Protein AF-A0A1I9HZS1-F1 (afdb_monomer_lite)

Sequence (98 aa):
VREYSATLGDMSKNADEKCYCLTPETCLKKGLMDLYKCVGLPLYISLPHFYESDVSYLNAVEGLSPQKDKHGIKILFEPTTGSPVYAKKRLQFSMPLE

InterPro domains:
  IPR002159 CD36 family [PF01130] (7-97)
  IPR002159 CD36 family [PR01609] (26-50)
  IPR002159 CD36 family [PR01609] (73-94)
  IPR002159 CD36 family [PTHR11923] (7-97)

Secondary structure (DSSP, 8-state):
-EEE------TTT-GGGGGGSSSTTSPPPTTEEE-HHHHSS--EEESGGGTTS-HHHHHSSTT----HHHHS-EEEE-TTT--EEEEE---EEE----

Organism: NCBI:txid1169899

Structure (mmCIF, N/CA/C/O backbone):
data_AF-A0A1I9HZS1-F1
#
_entry.id   AF-A0A1I9HZS1-F1
#
loop_
_atom_site.group_PDB
_atom_site.id
_atom_site.type_symbol
_atom_site.label_atom_id
_atom_site.label_alt_id
_atom_site.label_comp_id
_atom_site.label_asym_id
_atom_site.label_entity_id
_atom_site.label_seq_id
_atom_site.pdbx_PDB_ins_code
_atom_site.Cartn_x
_atom_site.Cartn_y
_atom_site.Cartn_z
_atom_site.occupancy
_atom_site.B_iso_or_equiv
_atom_site.auth_seq_id
_atom_site.auth_comp_id
_atom_site.a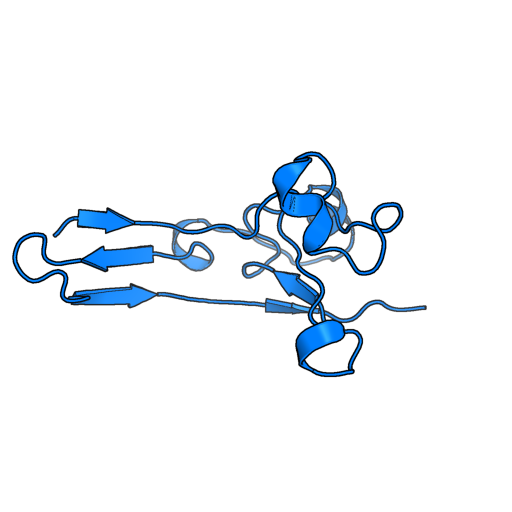uth_asym_id
_atom_site.auth_atom_id
_atom_site.pdbx_PDB_model_num
ATOM 1 N N . VAL A 1 1 ? -19.894 -12.956 13.373 1.00 90.31 1 VAL A N 1
ATOM 2 C CA . VAL A 1 1 ? -19.239 -12.298 12.214 1.00 90.31 1 VAL A CA 1
ATOM 3 C C . VAL A 1 1 ? -17.754 -12.621 12.250 1.00 90.31 1 VAL A C 1
ATOM 5 O O . VAL A 1 1 ? -17.204 -12.674 13.344 1.00 90.31 1 VAL A O 1
ATOM 8 N N . ARG A 1 2 ? -17.123 -12.909 11.108 1.00 97.12 2 ARG A N 1
ATOM 9 C CA . ARG A 1 2 ? -15.668 -13.120 11.003 1.00 97.12 2 ARG A CA 1
ATOM 10 C C . ARG A 1 2 ? -15.013 -11.866 10.443 1.00 97.12 2 ARG A C 1
ATOM 12 O O . ARG A 1 2 ? -15.523 -11.294 9.483 1.00 97.12 2 ARG A O 1
ATOM 19 N N . GLU A 1 3 ? -13.918 -11.445 11.064 1.00 96.56 3 GLU A N 1
ATOM 20 C CA . GLU A 1 3 ? -13.162 -10.262 10.662 1.00 96.56 3 GLU A CA 1
ATOM 21 C C . GLU A 1 3 ? -12.010 -10.636 9.734 1.00 96.56 3 GLU A C 1
ATOM 23 O O . GLU A 1 3 ? -11.256 -11.565 10.008 1.00 96.56 3 GLU A O 1
ATOM 28 N N . TYR A 1 4 ? -11.880 -9.874 8.654 1.00 96.75 4 TYR A N 1
ATOM 29 C CA . TYR A 1 4 ? -10.824 -9.979 7.664 1.00 96.75 4 TYR A CA 1
ATOM 30 C C . TYR A 1 4 ? -10.184 -8.607 7.462 1.00 96.75 4 TYR A C 1
ATOM 32 O O . TYR A 1 4 ? -10.851 -7.568 7.531 1.00 96.75 4 TYR A O 1
ATOM 40 N N . SER A 1 5 ? -8.887 -8.614 7.179 1.00 96.25 5 SER A N 1
ATOM 41 C CA . SER A 1 5 ? -8.114 -7.439 6.790 1.00 96.25 5 SER A CA 1
ATOM 42 C C . SER A 1 5 ? -7.405 -7.694 5.464 1.00 96.25 5 SER A C 1
ATOM 44 O O . SER A 1 5 ? -7.299 -8.830 5.005 1.00 96.25 5 SER A O 1
ATOM 46 N N . ALA A 1 6 ? -6.939 -6.618 4.836 1.00 94.75 6 ALA A N 1
ATOM 47 C CA . ALA A 1 6 ? -6.144 -6.676 3.618 1.00 94.75 6 ALA A CA 1
ATOM 48 C C . ALA A 1 6 ? -5.027 -5.628 3.673 1.00 94.75 6 ALA A C 1
ATOM 50 O O . ALA A 1 6 ? -5.196 -4.563 4.275 1.00 94.75 6 ALA A O 1
ATOM 51 N N . THR A 1 7 ? -3.905 -5.938 3.028 1.00 94.94 7 THR A N 1
ATOM 52 C CA . THR A 1 7 ? -2.764 -5.039 2.806 1.00 94.94 7 THR A CA 1
ATOM 53 C C . THR A 1 7 ? -2.419 -5.029 1.312 1.00 94.94 7 THR A C 1
ATOM 55 O O . THR A 1 7 ? -3.061 -5.729 0.529 1.00 94.94 7 THR A O 1
ATOM 58 N N . LEU A 1 8 ? -1.445 -4.212 0.901 1.00 94.81 8 LEU A N 1
ATOM 59 C CA . LEU A 1 8 ? -1.036 -4.078 -0.505 1.00 94.81 8 LEU A CA 1
ATOM 60 C C . LEU A 1 8 ? 0.217 -4.896 -0.877 1.00 94.81 8 LEU A C 1
ATOM 62 O O . LEU A 1 8 ? 0.710 -4.752 -1.988 1.00 94.81 8 LEU A O 1
ATOM 66 N N . GLY A 1 9 ? 0.702 -5.763 0.018 1.00 94.25 9 GLY A N 1
ATOM 67 C CA . GLY A 1 9 ? 1.850 -6.639 -0.251 1.00 94.25 9 GLY A CA 1
ATOM 68 C C . GLY A 1 9 ? 3.220 -5.950 -0.192 1.00 94.25 9 GLY A C 1
ATOM 69 O O . GLY A 1 9 ? 3.354 -4.814 0.274 1.00 94.25 9 GLY A O 1
ATOM 70 N N . ASP A 1 10 ? 4.244 -6.685 -0.624 1.00 95.94 10 ASP A N 1
ATOM 71 C CA . ASP A 1 10 ? 5.636 -6.260 -0.777 1.00 95.94 10 ASP A CA 1
ATOM 72 C C . ASP A 1 10 ? 6.232 -6.816 -2.081 1.00 95.94 10 ASP A C 1
ATOM 74 O O . ASP A 1 10 ? 7.019 -7.770 -2.077 1.00 95.94 10 ASP A O 1
ATOM 78 N N . MET A 1 11 ? 5.905 -6.169 -3.205 1.00 94.06 11 MET A N 1
ATOM 79 C CA . MET A 1 11 ? 6.405 -6.551 -4.531 1.00 94.06 11 MET A CA 1
ATOM 80 C C . MET A 1 11 ? 7.933 -6.474 -4.649 1.00 94.06 11 MET A C 1
ATOM 82 O O . MET A 1 11 ? 8.522 -7.101 -5.529 1.00 94.06 11 MET A O 1
ATOM 86 N N . SER A 1 12 ? 8.593 -5.707 -3.772 1.00 93.62 12 SER A N 1
ATOM 87 C CA . SER A 1 12 ? 10.053 -5.587 -3.769 1.00 93.62 12 SER A CA 1
ATOM 88 C C . SER A 1 12 ? 10.755 -6.848 -3.258 1.00 93.62 12 SER A C 1
ATOM 90 O O . SER A 1 12 ? 11.900 -7.103 -3.633 1.00 93.62 12 SER A O 1
ATOM 92 N N . LYS A 1 13 ? 10.075 -7.657 -2.431 1.00 94.12 13 LYS A N 1
ATOM 93 C CA . LYS A 1 13 ? 10.643 -8.868 -1.813 1.00 94.12 13 LYS A CA 1
ATOM 94 C C . LYS A 1 13 ? 9.934 -10.154 -2.214 1.00 94.12 13 LYS A C 1
ATOM 96 O O . LYS A 1 13 ? 10.590 -11.191 -2.291 1.00 94.12 13 LYS A O 1
ATOM 101 N N . ASN A 1 14 ? 8.624 -10.115 -2.449 1.00 94.50 14 ASN A N 1
ATOM 102 C CA . ASN A 1 14 ? 7.853 -11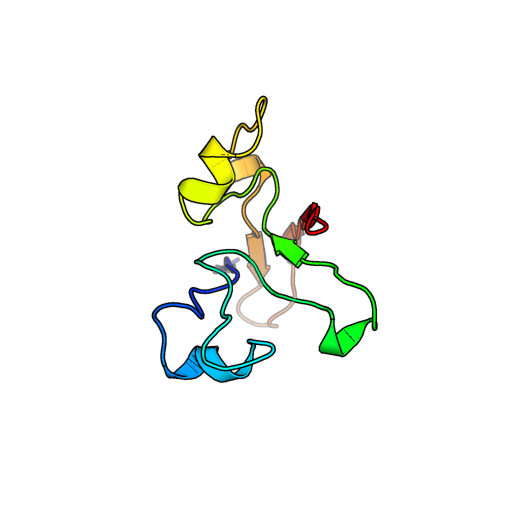.297 -2.808 1.00 94.50 14 ASN A CA 1
ATOM 103 C C . ASN A 1 14 ? 7.952 -11.574 -4.319 1.00 94.50 14 ASN A C 1
ATOM 105 O O . ASN A 1 14 ? 7.489 -10.783 -5.141 1.00 94.50 14 ASN A O 1
ATOM 109 N N . ALA A 1 15 ? 8.541 -12.719 -4.680 1.00 94.12 15 ALA A N 1
ATOM 110 C CA . ALA A 1 15 ? 8.712 -13.139 -6.070 1.00 94.12 15 ALA A CA 1
ATOM 111 C C . ALA A 1 15 ? 7.373 -13.288 -6.815 1.00 94.12 15 ALA A C 1
ATOM 113 O O . ALA A 1 15 ? 7.290 -12.899 -7.980 1.00 94.12 15 ALA A O 1
ATOM 114 N N . ASP A 1 16 ? 6.324 -13.757 -6.133 1.00 94.06 16 ASP A N 1
ATOM 115 C CA . ASP A 1 16 ? 4.992 -13.946 -6.721 1.00 94.06 16 ASP A CA 1
ATOM 116 C C . ASP A 1 16 ? 4.299 -12.605 -7.027 1.00 94.06 16 ASP A C 1
ATOM 118 O O . ASP A 1 16 ? 3.437 -12.513 -7.901 1.00 94.06 16 ASP A O 1
ATOM 122 N N . GLU A 1 17 ? 4.710 -11.531 -6.347 1.00 93.31 17 GLU A N 1
ATOM 123 C CA . GLU A 1 17 ? 4.128 -10.191 -6.474 1.00 93.31 17 GLU A CA 1
ATOM 124 C C . GLU A 1 17 ? 4.885 -9.288 -7.461 1.00 93.31 17 GLU A C 1
ATOM 126 O O . GLU A 1 17 ? 4.395 -8.212 -7.809 1.00 93.31 17 GLU A O 1
ATOM 131 N N . LYS A 1 18 ? 6.044 -9.719 -7.982 1.00 91.88 18 LYS A N 1
ATOM 132 C CA . LYS A 1 18 ? 6.828 -8.933 -8.955 1.00 91.88 18 LYS A CA 1
ATOM 133 C C . LYS A 1 18 ? 6.056 -8.595 -10.229 1.00 91.88 18 LYS A C 1
ATOM 135 O O . LYS A 1 18 ? 6.345 -7.595 -10.883 1.00 91.88 18 LYS A O 1
ATOM 140 N N . CYS A 1 19 ? 5.058 -9.405 -10.577 1.00 90.44 19 CYS A N 1
ATOM 141 C CA . CYS A 1 19 ? 4.202 -9.175 -11.737 1.00 90.44 19 CYS A CA 1
ATOM 142 C C . CYS A 1 19 ? 3.353 -7.890 -11.632 1.00 90.44 19 CYS A C 1
ATOM 144 O O . CYS A 1 19 ? 2.936 -7.356 -12.663 1.00 90.44 19 CYS A O 1
ATOM 146 N N . TYR A 1 20 ? 3.139 -7.357 -10.422 1.00 90.44 20 TYR A N 1
ATOM 147 C CA . TYR A 1 20 ? 2.421 -6.096 -10.206 1.00 90.44 20 TYR A CA 1
ATOM 148 C C . TYR A 1 20 ? 3.257 -4.851 -10.523 1.00 90.44 20 TYR A C 1
ATOM 150 O O . TYR A 1 20 ? 2.699 -3.770 -10.697 1.00 90.44 20 TYR A O 1
ATOM 158 N N . CYS A 1 21 ? 4.579 -4.976 -10.624 1.00 91.69 21 CYS A N 1
ATOM 159 C CA . CYS A 1 21 ? 5.454 -3.855 -10.948 1.00 91.69 21 CYS A CA 1
ATOM 160 C C . CYS A 1 21 ? 5.357 -3.482 -12.435 1.00 91.69 21 CYS A C 1
ATOM 162 O O . CYS A 1 21 ? 4.960 -4.294 -13.282 1.00 91.69 21 CYS A O 1
ATOM 164 N N . LEU A 1 22 ? 5.737 -2.248 -12.782 1.00 88.06 22 LEU A N 1
ATOM 165 C CA . LEU A 1 22 ? 5.854 -1.845 -14.185 1.00 88.06 22 LEU A CA 1
ATOM 166 C C . LEU A 1 22 ? 6.952 -2.658 -14.886 1.00 88.06 22 LEU A C 1
ATOM 168 O O . LEU A 1 22 ? 6.686 -3.270 -15.921 1.00 88.06 22 LEU A O 1
ATOM 172 N N . THR A 1 23 ? 8.128 -2.739 -14.255 1.00 87.38 23 THR A N 1
ATOM 173 C CA . THR A 1 23 ? 9.221 -3.664 -14.588 1.00 87.38 23 THR A CA 1
ATOM 174 C C . THR A 1 23 ? 9.679 -4.411 -13.323 1.00 87.38 23 THR A C 1
ATOM 176 O O . THR A 1 23 ? 9.534 -3.859 -12.225 1.00 87.38 23 THR A O 1
ATOM 179 N N . PRO A 1 24 ? 10.210 -5.647 -13.423 1.00 80.31 24 PRO A N 1
ATOM 180 C CA . PRO A 1 24 ? 10.684 -6.418 -12.263 1.00 80.31 24 PRO A CA 1
ATOM 181 C C . PRO A 1 24 ? 11.816 -5.760 -11.454 1.00 80.31 24 PRO A C 1
ATOM 183 O O . PRO A 1 24 ? 12.054 -6.154 -10.307 1.00 80.31 24 PRO A O 1
ATOM 186 N N . GLU A 1 25 ? 12.527 -4.801 -12.051 1.00 82.81 25 GLU A N 1
ATOM 187 C CA . GLU A 1 25 ? 13.649 -4.068 -11.462 1.00 82.81 25 GLU A CA 1
ATOM 188 C C . GLU A 1 25 ? 13.208 -2.775 -10.758 1.00 82.81 25 GLU A C 1
ATOM 190 O O . GLU A 1 25 ? 13.890 -2.311 -9.846 1.00 82.81 25 GLU A O 1
ATOM 195 N N . THR A 1 26 ? 12.061 -2.201 -11.138 1.00 87.31 26 THR A N 1
ATOM 196 C CA . THR A 1 26 ? 11.565 -0.906 -10.631 1.00 87.31 26 THR A CA 1
ATOM 197 C C . THR A 1 26 ? 10.368 -1.054 -9.689 1.00 87.31 26 THR A C 1
ATOM 199 O O . THR A 1 26 ? 9.465 -0.216 -9.681 1.00 87.31 26 THR A O 1
ATOM 202 N N . CYS A 1 27 ? 10.309 -2.142 -8.923 1.00 93.12 27 CYS A N 1
ATOM 203 C CA . CYS A 1 27 ? 9.217 -2.377 -7.983 1.00 93.12 27 CYS A CA 1
ATOM 204 C C . CYS A 1 27 ? 9.171 -1.318 -6.875 1.00 93.12 27 CYS A C 1
ATOM 206 O O . CYS A 1 27 ? 10.192 -0.973 -6.275 1.00 93.12 27 CYS A O 1
ATOM 208 N N . LEU A 1 28 ? 7.958 -0.863 -6.550 1.00 95.00 28 LEU A N 1
ATOM 209 C CA . LEU A 1 28 ? 7.714 -0.097 -5.331 1.00 95.00 28 LEU A CA 1
ATOM 210 C C . LEU A 1 28 ? 7.970 -0.984 -4.102 1.00 95.00 28 LEU A C 1
ATOM 212 O O . LEU A 1 28 ? 7.848 -2.211 -4.158 1.00 95.00 28 LEU A O 1
ATOM 216 N N . LYS A 1 29 ? 8.340 -0.357 -2.983 1.00 95.75 29 LYS A N 1
ATOM 217 C CA . LYS A 1 29 ? 8.520 -1.060 -1.708 1.00 95.75 29 LYS A CA 1
ATOM 218 C C . LYS A 1 29 ? 7.160 -1.386 -1.085 1.00 95.75 29 LYS 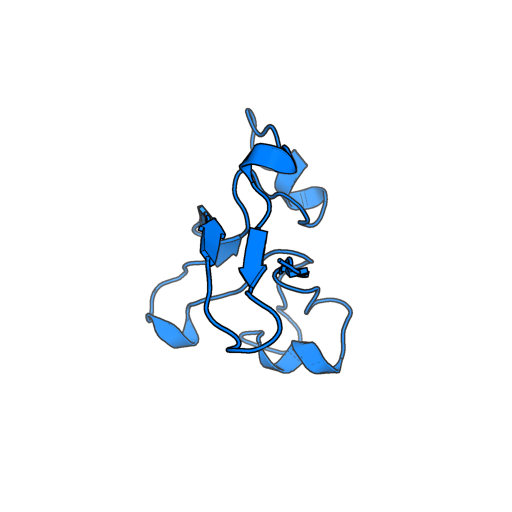A C 1
ATOM 220 O O . LYS A 1 29 ? 6.130 -0.865 -1.513 1.00 95.75 29 LYS A O 1
ATOM 225 N N . LYS A 1 30 ? 7.180 -2.212 -0.032 1.00 97.44 30 LYS A N 1
ATOM 226 C CA . LYS A 1 30 ? 6.001 -2.638 0.741 1.00 97.44 30 LYS A CA 1
ATOM 227 C C . LYS A 1 30 ? 4.935 -1.547 0.890 1.00 97.44 30 LYS A C 1
ATOM 229 O O . LYS A 1 30 ? 5.230 -0.432 1.326 1.00 97.44 30 LYS A O 1
ATOM 234 N N . GLY A 1 31 ? 3.684 -1.930 0.639 1.00 96.56 31 GLY A N 1
ATOM 235 C CA . GLY A 1 31 ? 2.493 -1.144 0.962 1.00 96.56 31 GLY A CA 1
ATOM 236 C C . GLY A 1 31 ? 2.065 -0.127 -0.094 1.00 96.56 31 GLY A C 1
ATOM 237 O O . GLY A 1 31 ? 1.052 0.542 0.118 1.00 96.56 31 GLY A O 1
ATOM 238 N N . LEU A 1 32 ? 2.779 -0.032 -1.219 1.00 96.38 32 LEU A N 1
ATOM 239 C CA . LEU A 1 32 ? 2.374 0.765 -2.375 1.00 96.38 32 LEU A CA 1
ATOM 240 C C . LEU A 1 32 ? 2.148 -0.117 -3.602 1.00 96.38 32 LEU A C 1
ATOM 242 O O . LEU A 1 32 ? 2.862 -1.090 -3.816 1.00 96.38 32 LEU A O 1
ATOM 246 N N . MET A 1 33 ? 1.194 0.273 -4.442 1.00 95.06 33 MET A N 1
ATOM 247 C CA . MET A 1 33 ? 0.946 -0.342 -5.745 1.00 95.06 33 MET A CA 1
ATOM 248 C C . MET A 1 33 ? 0.876 0.730 -6.828 1.00 95.06 33 MET A C 1
ATOM 250 O O . MET A 1 33 ? 0.234 1.763 -6.640 1.00 95.06 33 MET A O 1
ATOM 254 N N . ASP A 1 34 ? 1.510 0.454 -7.963 1.00 94.38 34 ASP A N 1
ATOM 255 C CA . ASP A 1 34 ? 1.455 1.295 -9.154 1.00 94.38 34 ASP A CA 1
ATOM 256 C C . ASP A 1 34 ? 0.164 1.027 -9.947 1.00 94.38 34 ASP A C 1
ATOM 258 O O . ASP A 1 34 ? -0.141 -0.119 -10.287 1.00 94.38 34 ASP A O 1
ATOM 262 N N . LEU A 1 35 ? -0.610 2.078 -10.232 1.00 94.06 35 LEU A N 1
ATOM 263 C CA . LEU A 1 35 ? -1.837 2.003 -11.024 1.00 94.06 35 LEU A CA 1
ATOM 264 C C . LEU A 1 35 ? -1.659 2.411 -12.487 1.00 94.06 35 LEU A C 1
ATOM 266 O O . LEU A 1 35 ? -2.649 2.416 -13.220 1.00 94.06 35 LEU A O 1
ATOM 270 N N . TYR A 1 36 ? -0.447 2.706 -12.954 1.00 92.75 36 TYR A N 1
ATOM 271 C CA . TYR A 1 36 ? -0.204 3.174 -14.318 1.00 92.75 36 TYR A CA 1
ATOM 272 C C . TYR A 1 36 ? -0.831 2.254 -15.376 1.00 92.75 36 TYR A C 1
ATOM 274 O O . TYR A 1 36 ? -1.552 2.722 -16.255 1.00 92.75 36 TYR A O 1
ATOM 282 N N . LYS A 1 37 ? -0.674 0.929 -15.234 1.00 90.50 37 LYS A N 1
ATOM 283 C CA . LYS A 1 37 ? -1.283 -0.070 -16.138 1.00 90.50 37 LYS A CA 1
ATOM 284 C C . LYS A 1 37 ? -2.822 -0.050 -16.139 1.00 90.50 37 LYS A C 1
ATOM 286 O O . LYS A 1 37 ? -3.425 -0.507 -17.102 1.00 90.50 37 LYS A O 1
ATOM 291 N N . CYS A 1 38 ? -3.453 0.443 -15.071 1.00 92.69 38 CYS A N 1
ATOM 292 C CA . CYS A 1 38 ? -4.910 0.509 -14.934 1.00 92.69 38 CYS A CA 1
ATOM 293 C C . CYS A 1 38 ? -5.494 1.822 -15.472 1.00 92.69 38 CYS A C 1
ATOM 295 O O . CYS A 1 38 ? -6.544 1.802 -16.106 1.00 92.69 38 CYS A O 1
ATOM 297 N N . VAL A 1 39 ? -4.852 2.958 -15.169 1.00 94.62 39 VAL A N 1
ATOM 298 C CA . VAL A 1 39 ? -5.435 4.298 -15.390 1.00 94.62 39 VAL A CA 1
ATOM 299 C C . VAL A 1 39 ? -4.643 5.188 -16.352 1.00 94.62 39 VAL A C 1
ATOM 301 O O . VAL A 1 39 ? -5.129 6.255 -16.711 1.00 94.62 39 VAL A O 1
ATOM 304 N N . GLY A 1 40 ? -3.438 4.790 -16.770 1.00 93.19 40 GLY A N 1
ATOM 305 C CA . GLY A 1 40 ? -2.586 5.560 -17.688 1.00 93.19 40 GLY A CA 1
ATOM 306 C C . GLY A 1 40 ? -1.964 6.831 -17.092 1.00 93.19 40 GLY A C 1
ATOM 307 O O . GLY A 1 40 ? -1.384 7.628 -17.824 1.00 93.19 40 GLY A O 1
ATOM 308 N N . LEU A 1 41 ? -2.075 7.029 -15.776 1.00 93.50 41 LEU A N 1
ATOM 309 C CA . LEU A 1 41 ? -1.513 8.157 -15.028 1.00 93.50 41 LEU A CA 1
ATOM 310 C C . LEU A 1 41 ? -0.520 7.640 -13.978 1.00 93.50 41 LEU A C 1
ATOM 312 O O . LEU A 1 41 ? -0.726 6.533 -13.471 1.00 93.50 41 LEU A O 1
ATOM 316 N N . PRO A 1 42 ? 0.523 8.414 -13.616 1.00 92.69 42 PRO A N 1
ATOM 317 C CA . PRO A 1 42 ? 1.498 8.029 -12.596 1.00 92.69 42 PRO A CA 1
ATOM 318 C C . PRO A 1 42 ? 0.873 8.141 -11.195 1.00 92.69 42 PRO A C 1
ATOM 320 O O . PRO A 1 42 ? 1.142 9.066 -10.433 1.00 92.69 42 PRO A O 1
ATOM 323 N N . LEU A 1 43 ? -0.036 7.222 -10.876 1.00 95.50 43 LEU A N 1
ATOM 324 C CA . LEU A 1 43 ? -0.757 7.172 -9.612 1.00 95.50 43 LEU A CA 1
ATOM 325 C C . LEU A 1 43 ? -0.368 5.920 -8.842 1.00 95.50 43 LEU A C 1
ATOM 327 O O . LEU A 1 43 ? -0.492 4.802 -9.337 1.00 95.50 43 LEU A O 1
ATOM 331 N N . TYR A 1 44 ? 0.037 6.116 -7.596 1.00 95.75 44 TYR A N 1
ATOM 332 C CA . TYR A 1 44 ? 0.301 5.057 -6.637 1.00 95.75 44 TYR A CA 1
ATOM 333 C C . TYR A 1 44 ? -0.819 5.009 -5.607 1.00 95.75 44 TYR A C 1
ATOM 335 O O . TYR A 1 44 ? -1.308 6.052 -5.163 1.00 95.75 44 TYR A O 1
ATOM 343 N N . ILE A 1 45 ? -1.209 3.804 -5.198 1.00 97.19 45 ILE A N 1
ATOM 344 C CA . ILE A 1 45 ? -2.113 3.610 -4.063 1.00 97.19 45 ILE A CA 1
ATOM 345 C C . ILE A 1 45 ? -1.373 3.066 -2.853 1.00 97.19 45 ILE A C 1
ATOM 347 O O . ILE A 1 45 ? -0.501 2.213 -2.983 1.00 97.19 45 ILE A O 1
ATOM 351 N N . SER A 1 46 ? -1.776 3.530 -1.676 1.00 98.06 46 SER A N 1
ATOM 352 C CA . SER A 1 46 ? -1.355 3.017 -0.374 1.00 98.06 46 SER A CA 1
ATOM 353 C C . SER A 1 46 ? -2.540 2.975 0.598 1.00 98.06 46 SER A C 1
ATOM 355 O O . SER A 1 46 ? -3.655 3.408 0.278 1.00 98.06 46 SER A O 1
ATOM 357 N N . LEU A 1 47 ? -2.331 2.446 1.806 1.00 98.38 47 LEU A N 1
ATOM 358 C CA . LEU A 1 47 ? -3.266 2.701 2.907 1.00 98.38 47 LEU A CA 1
ATOM 359 C C . LEU A 1 47 ? -3.050 4.123 3.462 1.00 98.38 47 LEU A C 1
ATOM 361 O O . LEU A 1 47 ? -1.933 4.638 3.389 1.00 98.38 47 LEU A O 1
ATOM 365 N N . PRO A 1 48 ? -4.080 4.770 4.047 1.00 98.38 48 PRO A N 1
ATOM 366 C CA . PRO A 1 48 ? -3.971 6.144 4.527 1.00 98.38 48 PRO A CA 1
ATOM 367 C C . PRO A 1 48 ? -2.803 6.367 5.489 1.00 98.38 48 PRO A C 1
ATOM 369 O O . PRO A 1 48 ? -2.510 5.528 6.345 1.00 98.38 48 PRO A O 1
ATOM 372 N N . HIS A 1 49 ? -2.151 7.519 5.344 1.00 98.12 49 HIS A N 1
ATOM 373 C CA . HIS A 1 49 ? -0.918 7.876 6.046 1.00 98.12 49 HIS A CA 1
ATOM 374 C C . HIS A 1 49 ? 0.194 6.823 5.906 1.00 98.12 49 HIS A C 1
ATOM 376 O O . HIS A 1 49 ? 0.965 6.617 6.841 1.00 98.12 49 HIS A O 1
ATOM 382 N N . PHE A 1 50 ? 0.244 6.123 4.767 1.00 98.19 50 PHE A N 1
ATOM 383 C CA . PHE A 1 50 ? 1.192 5.036 4.503 1.00 98.19 50 PHE A CA 1
ATOM 384 C C . PHE A 1 50 ? 1.183 3.936 5.582 1.00 98.19 50 PHE A C 1
ATOM 386 O O . PHE A 1 50 ? 2.208 3.325 5.892 1.00 98.19 50 PHE A O 1
ATOM 393 N N . TYR A 1 51 ? 0.014 3.654 6.170 1.00 98.25 51 TYR A N 1
ATOM 394 C CA . TYR A 1 51 ? -0.139 2.540 7.107 1.00 98.25 51 TYR A CA 1
ATOM 395 C C . TYR A 1 51 ? 0.283 1.207 6.452 1.00 98.25 51 TYR A C 1
ATOM 397 O O . TYR A 1 51 ? 0.019 0.980 5.274 1.00 98.25 51 TYR A O 1
ATOM 405 N N . GLU A 1 52 ? 0.966 0.329 7.199 1.00 97.00 52 GLU A N 1
ATOM 406 C CA . GLU A 1 52 ? 1.533 -0.945 6.699 1.00 97.00 52 GLU A CA 1
ATOM 407 C C . GLU A 1 52 ? 2.511 -0.820 5.510 1.00 97.00 52 GLU A C 1
ATOM 409 O O . GLU A 1 52 ? 2.788 -1.813 4.835 1.00 97.00 52 GLU A O 1
ATOM 414 N N . SER A 1 53 ? 3.070 0.368 5.266 1.00 97.81 53 SER A N 1
ATOM 415 C CA . SER A 1 53 ? 4.034 0.603 4.183 1.00 97.81 53 SER A CA 1
ATOM 416 C C . SER A 1 53 ? 5.483 0.624 4.682 1.00 97.81 53 SER A C 1
ATOM 418 O O . SER A 1 53 ? 5.741 0.659 5.886 1.00 97.81 53 SER A O 1
ATOM 420 N N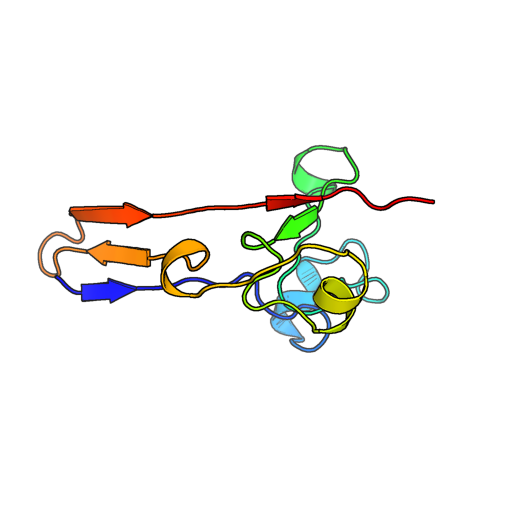 . ASP A 1 54 ? 6.441 0.570 3.755 1.00 97.75 54 ASP A N 1
ATOM 421 C CA . ASP A 1 54 ? 7.867 0.707 4.065 1.00 97.75 54 ASP A CA 1
ATOM 422 C C . ASP A 1 54 ? 8.171 2.038 4.778 1.00 97.75 54 ASP A C 1
ATOM 424 O O . ASP A 1 54 ? 7.621 3.089 4.439 1.00 97.75 54 ASP A O 1
ATOM 428 N N . VAL A 1 55 ? 9.083 2.003 5.757 1.00 97.00 55 VAL A N 1
ATOM 429 C CA . VAL A 1 55 ? 9.413 3.165 6.600 1.00 97.00 55 VAL A CA 1
ATOM 430 C C . VAL A 1 55 ? 9.955 4.351 5.801 1.00 97.00 55 VAL A C 1
ATOM 432 O O . VAL A 1 55 ? 9.783 5.497 6.211 1.00 97.00 55 VAL A O 1
ATOM 435 N N . SER A 1 56 ? 10.559 4.108 4.634 1.00 96.56 56 SER A N 1
ATOM 436 C CA . SER A 1 56 ? 11.037 5.199 3.784 1.00 96.56 56 SER A CA 1
ATOM 437 C C . SER A 1 56 ? 9.910 6.117 3.300 1.00 96.56 56 SER A C 1
ATOM 439 O O . SER A 1 56 ? 10.144 7.315 3.188 1.00 96.56 56 SER A O 1
ATOM 441 N N . TYR A 1 57 ? 8.684 5.614 3.114 1.00 96.31 57 TYR A N 1
ATOM 442 C CA . TYR A 1 57 ? 7.532 6.452 2.757 1.00 96.31 57 TYR A CA 1
ATOM 443 C C . TYR A 1 57 ? 7.033 7.301 3.929 1.00 96.31 57 TYR A C 1
ATOM 445 O O . TYR A 1 57 ? 6.634 8.446 3.735 1.00 96.31 57 TYR A O 1
ATOM 453 N N . LEU A 1 58 ? 7.097 6.763 5.152 1.00 96.56 58 LEU A N 1
ATOM 454 C CA . LEU A 1 58 ? 6.723 7.484 6.373 1.00 96.56 58 LEU A CA 1
ATOM 455 C C . LEU A 1 58 ? 7.686 8.639 6.669 1.00 96.56 58 LEU A C 1
ATOM 457 O O . LEU A 1 58 ? 7.261 9.691 7.129 1.00 96.56 58 LEU A O 1
ATOM 461 N N . ASN A 1 59 ? 8.972 8.448 6.376 1.00 97.12 59 ASN A N 1
ATOM 462 C CA . ASN A 1 59 ? 10.002 9.460 6.605 1.00 97.12 59 ASN A CA 1
ATOM 463 C C . ASN A 1 59 ? 10.068 10.520 5.492 1.00 97.12 59 ASN A C 1
ATOM 465 O O . ASN A 1 59 ? 10.711 11.548 5.679 1.00 97.12 59 ASN A O 1
ATOM 469 N N . ALA A 1 60 ? 9.445 10.270 4.337 1.00 95.50 60 ALA A N 1
ATOM 470 C CA . ALA A 1 60 ? 9.499 11.165 3.181 1.00 95.50 60 ALA A CA 1
ATOM 471 C C . ALA A 1 60 ? 8.485 12.322 3.242 1.00 95.50 60 ALA A C 1
ATOM 473 O O . ALA A 1 60 ? 8.617 13.278 2.482 1.00 95.50 60 ALA A O 1
ATOM 474 N N . VAL A 1 61 ? 7.467 12.242 4.108 1.00 96.00 61 VAL A N 1
ATOM 475 C CA . VAL A 1 61 ? 6.386 13.236 4.194 1.00 96.00 61 VAL A CA 1
ATOM 476 C C . VAL A 1 61 ? 6.110 13.585 5.654 1.00 96.00 61 VAL A C 1
ATOM 478 O O . VAL A 1 61 ? 5.857 12.711 6.481 1.00 96.00 61 VAL A O 1
ATOM 481 N N . GLU A 1 62 ? 6.120 14.877 5.971 1.00 97.19 62 GLU A N 1
ATOM 482 C CA . GLU A 1 62 ? 5.784 15.373 7.306 1.00 97.19 62 GLU A CA 1
ATOM 483 C C . GLU A 1 62 ? 4.266 15.318 7.570 1.00 97.19 62 GLU A C 1
ATOM 485 O O . GLU A 1 62 ? 3.446 15.454 6.663 1.00 97.19 62 GLU A O 1
ATOM 490 N N . GLY A 1 63 ? 3.872 15.116 8.833 1.00 97.50 63 GLY A N 1
ATOM 491 C CA . GLY A 1 63 ? 2.464 15.130 9.257 1.00 97.50 63 GLY A CA 1
ATOM 492 C C . GLY A 1 63 ? 1.733 13.788 9.133 1.00 97.50 63 GLY A C 1
ATOM 493 O O . GLY A 1 63 ? 0.529 13.700 9.389 1.00 97.50 63 GLY A O 1
ATOM 494 N N . LEU A 1 64 ? 2.437 12.713 8.771 1.00 98.19 64 LEU A N 1
ATOM 495 C CA . LEU A 1 64 ? 1.864 11.371 8.731 1.00 98.19 64 LEU A CA 1
ATOM 496 C C . LEU A 1 64 ? 1.633 10.807 10.145 1.00 98.19 64 LEU A C 1
ATOM 498 O O . LEU A 1 64 ? 2.463 10.944 11.038 1.00 98.19 64 LEU A O 1
ATOM 502 N N . SER A 1 65 ? 0.498 10.133 10.350 1.00 97.69 65 SER A N 1
ATOM 503 C CA . SER A 1 65 ? 0.127 9.510 11.626 1.00 97.69 65 SER A CA 1
ATOM 504 C C . SER A 1 65 ? -0.622 8.196 11.362 1.00 97.69 65 SER A C 1
ATOM 506 O O . SER A 1 65 ? -1.851 8.143 11.463 1.00 97.69 65 SER A O 1
ATOM 508 N N . PRO A 1 66 ? 0.074 7.125 10.937 1.00 97.62 66 PRO A N 1
ATOM 509 C CA . PRO A 1 66 ? -0.556 5.840 10.645 1.00 97.62 66 PRO A CA 1
ATOM 510 C C . PRO A 1 66 ? -1.188 5.222 11.905 1.00 97.62 66 PRO A C 1
ATOM 512 O O . PRO A 1 66 ? -0.513 4.986 12.902 1.00 97.62 66 PRO A O 1
ATOM 515 N N . GLN A 1 67 ? -2.490 4.926 11.860 1.00 97.62 67 GLN A N 1
ATOM 516 C CA . GLN A 1 67 ? -3.254 4.354 12.975 1.00 97.62 67 GLN A CA 1
ATOM 517 C C . GLN A 1 67 ? -4.071 3.161 12.471 1.00 97.62 67 GLN A C 1
ATOM 519 O O . GLN A 1 67 ? -4.852 3.303 11.533 1.00 97.62 67 GLN A O 1
ATOM 524 N N . LYS A 1 68 ? -3.914 1.976 13.072 1.00 95.50 68 LYS A N 1
ATOM 525 C CA . LYS A 1 68 ? -4.545 0.726 12.596 1.00 95.50 68 LYS A CA 1
ATOM 526 C C . LYS A 1 68 ? -6.074 0.810 12.540 1.00 95.50 68 LYS A C 1
ATOM 528 O O . LYS A 1 68 ? -6.695 0.419 11.550 1.00 95.50 68 LYS A O 1
ATOM 533 N N . ASP A 1 69 ? -6.687 1.346 13.588 1.00 95.25 69 ASP A N 1
ATOM 534 C CA . ASP A 1 69 ? -8.135 1.514 13.725 1.00 95.25 69 ASP A CA 1
ATOM 535 C C . ASP A 1 69 ? -8.712 2.524 12.722 1.00 95.25 69 ASP A C 1
ATOM 537 O O . ASP A 1 69 ? -9.858 2.375 12.291 1.00 95.25 69 ASP A O 1
ATOM 541 N N . LYS A 1 70 ? -7.920 3.502 12.265 1.00 96.94 70 LYS A N 1
ATOM 542 C CA . LYS A 1 70 ? -8.347 4.493 11.266 1.00 96.94 70 LYS A CA 1
ATOM 543 C C . LYS A 1 70 ? -7.961 4.114 9.840 1.00 96.94 70 LYS A C 1
ATOM 545 O O . LYS A 1 70 ? -8.754 4.336 8.930 1.00 96.94 70 LYS A O 1
ATOM 550 N N . HIS A 1 71 ? -6.800 3.521 9.614 1.00 98.12 71 HIS A N 1
ATOM 551 C CA . HIS A 1 71 ? -6.201 3.403 8.280 1.00 98.12 71 HIS A CA 1
ATOM 552 C C . HIS A 1 71 ? -6.115 1.957 7.774 1.00 98.12 71 HIS A C 1
ATOM 554 O O . HIS A 1 71 ? -5.906 1.741 6.586 1.00 98.12 71 HIS A O 1
ATOM 560 N N . GLY A 1 72 ? -6.358 0.959 8.628 1.00 97.25 72 GLY A N 1
ATOM 561 C CA . GLY A 1 72 ? -6.473 -0.435 8.202 1.00 97.25 72 GLY A CA 1
ATOM 562 C C . GLY A 1 72 ? -7.783 -0.737 7.470 1.00 97.25 72 GLY A C 1
ATOM 563 O O . GLY A 1 72 ? -8.842 -0.184 7.803 1.00 97.25 72 GLY A O 1
ATOM 564 N N . ILE A 1 73 ? -7.713 -1.664 6.510 1.00 97.62 73 ILE A N 1
ATOM 565 C CA . ILE A 1 73 ? -8.888 -2.265 5.874 1.00 97.62 73 ILE A CA 1
ATOM 566 C C . ILE A 1 73 ? -9.499 -3.285 6.837 1.00 97.62 73 ILE A C 1
ATOM 568 O O . ILE A 1 73 ? -8.799 -4.155 7.351 1.00 97.62 73 ILE A O 1
ATOM 572 N N . LYS A 1 74 ? -10.811 -3.180 7.060 1.00 97.12 74 LYS A N 1
ATOM 573 C CA . LYS A 1 74 ? -11.581 -4.098 7.907 1.00 97.12 74 LYS A CA 1
ATOM 574 C C . LYS A 1 74 ? -12.848 -4.523 7.187 1.00 97.12 74 LYS A C 1
ATOM 576 O O . LYS A 1 74 ? -13.608 -3.665 6.746 1.00 97.12 74 LYS A O 1
ATOM 581 N N . ILE A 1 75 ? -13.089 -5.824 7.108 1.00 97.25 75 ILE A N 1
ATOM 582 C CA . ILE A 1 75 ? -14.291 -6.401 6.508 1.00 97.25 75 ILE A CA 1
ATOM 583 C C . ILE A 1 75 ? -14.841 -7.451 7.468 1.00 97.25 75 ILE A C 1
ATOM 585 O O . ILE A 1 75 ? -14.104 -8.306 7.948 1.00 97.25 75 ILE A O 1
ATOM 589 N N . LEU A 1 76 ? -16.130 -7.368 7.776 1.00 97.94 76 LEU A N 1
ATOM 590 C CA . LEU A 1 76 ? -16.845 -8.338 8.589 1.00 97.94 76 LEU A CA 1
ATOM 591 C C . LEU A 1 76 ? -17.798 -9.116 7.689 1.00 97.94 76 LEU A C 1
ATOM 593 O O . LEU A 1 76 ? -18.697 -8.527 7.090 1.00 97.94 76 LEU A O 1
ATOM 597 N N . PHE A 1 77 ? -17.622 -10.432 7.637 1.00 98.19 77 PHE A N 1
ATOM 598 C CA . PHE A 1 77 ? -18.504 -11.336 6.905 1.00 98.19 77 PHE A CA 1
ATOM 599 C C . PHE A 1 77 ? -19.365 -12.161 7.866 1.00 98.19 77 PHE A C 1
ATOM 601 O O . PHE A 1 77 ? -18.907 -12.601 8.931 1.00 98.19 77 PHE A O 1
ATOM 608 N N . GLU A 1 78 ? -20.627 -12.379 7.503 1.00 98.06 78 GLU A N 1
ATOM 609 C CA . GLU A 1 78 ? -21.463 -13.398 8.131 1.00 98.06 78 GLU A CA 1
ATOM 610 C C . GLU A 1 78 ? -21.019 -14.785 7.616 1.00 98.06 78 GLU A C 1
ATOM 612 O O . GLU A 1 78 ? -20.997 -14.989 6.403 1.00 98.06 78 GLU A O 1
ATOM 617 N N . PRO A 1 79 ? -20.601 -15.724 8.488 1.00 97.12 79 PRO A N 1
ATOM 618 C CA . PRO A 1 79 ? -19.944 -16.959 8.046 1.00 97.12 79 PRO A CA 1
ATOM 619 C C . PRO A 1 79 ? -20.798 -17.921 7.214 1.00 97.12 79 PRO A C 1
ATOM 621 O O . PRO A 1 79 ? -20.228 -18.700 6.458 1.00 97.12 79 PRO A O 1
ATOM 624 N N . THR A 1 80 ? -22.120 -17.912 7.376 1.00 97.81 80 THR A N 1
ATOM 625 C CA . THR A 1 80 ? -23.023 -18.885 6.741 1.00 97.81 80 THR A CA 1
ATOM 626 C C . THR A 1 80 ? -23.346 -18.490 5.304 1.00 97.81 80 THR A C 1
ATOM 628 O O . THR A 1 80 ? -23.281 -19.304 4.391 1.00 97.81 80 THR A O 1
ATOM 631 N N . THR A 1 81 ? -23.686 -17.221 5.106 1.00 97.25 81 THR A N 1
ATOM 632 C CA . THR A 1 81 ? -24.104 -16.643 3.825 1.00 97.25 81 THR A CA 1
ATOM 633 C C . THR A 1 81 ? -22.945 -16.017 3.057 1.00 97.25 81 THR A C 1
ATOM 635 O O . THR A 1 81 ? -23.071 -15.768 1.863 1.00 97.25 81 THR A O 1
ATOM 638 N N . GLY A 1 82 ? -21.832 -15.709 3.731 1.00 96.06 82 GLY A N 1
ATOM 639 C CA . GLY A 1 82 ? -20.727 -14.942 3.156 1.00 96.06 82 GLY A CA 1
ATOM 640 C C . GLY A 1 82 ? -21.046 -13.455 2.961 1.00 96.06 82 GLY A C 1
ATOM 641 O O . GLY A 1 82 ? -20.270 -12.745 2.327 1.00 96.06 82 GLY A O 1
ATOM 642 N N . SER A 1 83 ? -22.167 -12.960 3.493 1.00 97.06 83 SER A N 1
ATOM 643 C CA . SER A 1 83 ? -22.600 -11.574 3.284 1.00 97.06 83 SER A CA 1
ATOM 644 C C . SER A 1 83 ? -21.716 -10.582 4.054 1.00 97.06 83 SER A C 1
ATOM 646 O O . SER A 1 83 ? -21.450 -10.808 5.242 1.00 97.06 83 SER A O 1
ATOM 648 N N . PRO A 1 84 ? -21.268 -9.466 3.442 1.00 96.38 84 PRO A N 1
ATOM 649 C CA . PRO A 1 84 ? -20.548 -8.422 4.161 1.00 96.38 84 PRO A CA 1
ATOM 650 C C . PRO A 1 84 ? -21.525 -7.649 5.051 1.00 96.38 84 PRO A C 1
ATOM 652 O O . PRO A 1 84 ? -22.414 -6.959 4.560 1.00 96.38 84 PRO A O 1
ATOM 655 N N . VAL A 1 85 ? -21.354 -7.738 6.368 1.00 97.44 85 VAL A N 1
ATOM 656 C CA . VAL A 1 85 ? -22.184 -6.993 7.334 1.00 97.44 85 VAL A CA 1
ATOM 657 C C . VAL A 1 85 ? -21.604 -5.617 7.658 1.00 97.44 85 VAL A C 1
ATOM 659 O O . VAL A 1 85 ? -22.314 -4.725 8.108 1.00 97.44 85 VAL A O 1
ATOM 662 N N . TYR A 1 86 ? -20.299 -5.445 7.450 1.00 97.50 86 TYR A N 1
ATOM 663 C CA . TYR A 1 86 ? -19.596 -4.181 7.634 1.00 97.50 86 TYR A CA 1
ATOM 664 C C . TYR A 1 86 ? -18.305 -4.196 6.823 1.00 97.50 86 TYR A C 1
ATOM 666 O O . TYR A 1 86 ? -17.574 -5.186 6.836 1.00 97.50 86 TYR A O 1
ATOM 674 N N . ALA A 1 87 ? -17.980 -3.088 6.164 1.00 96.25 87 ALA A N 1
ATOM 675 C CA . ALA A 1 87 ? -16.712 -2.933 5.471 1.00 96.25 87 ALA A CA 1
ATOM 676 C C . ALA A 1 87 ? -16.195 -1.501 5.599 1.00 96.25 87 ALA A C 1
ATOM 678 O O . ALA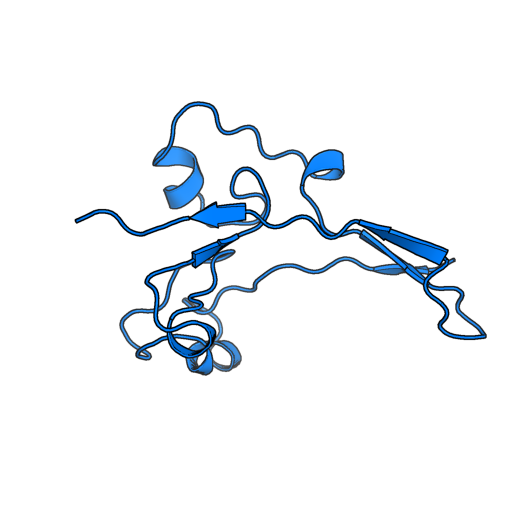 A 1 87 ? -16.936 -0.529 5.470 1.00 96.25 87 ALA A O 1
ATOM 679 N N . LYS A 1 88 ? -14.889 -1.380 5.818 1.00 96.81 88 LYS A N 1
ATOM 680 C CA . LYS A 1 88 ? -14.150 -0.124 5.839 1.00 96.81 88 LYS A CA 1
ATOM 681 C C . LYS A 1 88 ? -12.904 -0.301 4.982 1.00 96.81 88 LYS A C 1
ATOM 683 O O . LYS A 1 88 ? -11.898 -0.829 5.452 1.00 96.81 88 LYS A O 1
ATOM 688 N N . LYS A 1 89 ? -12.984 0.135 3.724 1.00 96.44 89 LYS A N 1
ATOM 689 C CA . LYS A 1 89 ? -11.864 0.173 2.776 1.00 96.44 89 LYS A CA 1
ATOM 690 C C . LYS A 1 89 ? -11.495 1.633 2.533 1.00 96.44 89 LYS A C 1
ATOM 692 O O . LYS A 1 89 ? -12.302 2.387 2.004 1.00 96.44 89 LYS A O 1
ATOM 697 N N . ARG A 1 90 ? -10.303 2.037 2.967 1.00 96.88 90 ARG A N 1
ATOM 698 C CA . ARG A 1 90 ? -9.770 3.395 2.805 1.00 96.88 90 ARG A CA 1
ATOM 699 C C . ARG A 1 90 ? -8.452 3.277 2.061 1.00 96.88 90 ARG A C 1
ATOM 701 O O . ARG A 1 90 ? -7.650 2.419 2.414 1.00 96.88 90 ARG A O 1
ATOM 708 N N . LEU A 1 91 ? -8.267 4.101 1.042 1.00 97.62 91 LEU A N 1
ATOM 709 C CA . LEU A 1 91 ? -7.068 4.133 0.214 1.00 97.62 91 LEU A CA 1
ATOM 710 C C . LEU A 1 91 ? -6.588 5.577 0.108 1.00 97.62 91 LEU A C 1
ATOM 712 O O . LEU A 1 91 ? -7.396 6.503 0.155 1.00 97.62 91 LEU A O 1
ATOM 716 N N . GLN A 1 92 ? -5.282 5.743 -0.028 1.00 98.25 92 GLN A N 1
ATOM 717 C CA . GLN A 1 92 ? -4.630 7.008 -0.321 1.00 98.25 92 GLN A CA 1
ATOM 718 C C . GLN A 1 92 ? -4.046 6.934 -1.726 1.00 98.25 92 GLN A C 1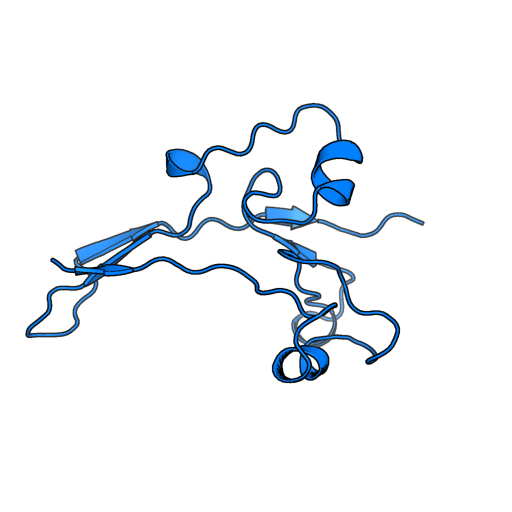
ATOM 720 O O . GLN A 1 92 ? -3.457 5.921 -2.094 1.00 98.25 92 GLN A O 1
ATOM 725 N N . PHE A 1 93 ? -4.211 8.012 -2.487 1.00 97.31 93 PHE A N 1
ATOM 726 C CA . PHE A 1 93 ? -3.570 8.187 -3.783 1.00 97.31 93 PHE A CA 1
ATOM 727 C C . PHE A 1 93 ? -2.368 9.108 -3.616 1.00 97.31 93 PHE A C 1
ATOM 729 O O . PHE A 1 93 ? -2.416 10.094 -2.880 1.00 97.31 93 PHE A O 1
ATOM 736 N N . SER A 1 94 ? -1.273 8.771 -4.273 1.00 96.75 94 SER A N 1
ATOM 737 C CA . SER A 1 94 ? -0.042 9.552 -4.281 1.00 96.75 94 SER A CA 1
ATOM 738 C C . SER A 1 94 ? 0.512 9.575 -5.699 1.00 96.75 94 SER A C 1
ATOM 740 O O . SER A 1 94 ? 0.246 8.668 -6.482 1.00 96.75 94 SER A O 1
ATOM 742 N N . MET A 1 95 ? 1.253 10.622 -6.036 1.00 94.62 95 MET A N 1
ATOM 743 C CA . MET A 1 95 ? 1.920 10.763 -7.329 1.00 94.62 95 MET A CA 1
ATOM 744 C C . MET A 1 95 ? 3.430 10.860 -7.095 1.00 94.62 95 MET A C 1
ATOM 746 O O . MET A 1 95 ? 3.834 11.504 -6.121 1.00 94.62 95 MET A O 1
ATOM 750 N N . PRO A 1 96 ? 4.263 10.213 -7.925 1.00 90.94 96 PRO A N 1
ATOM 751 C CA . PRO A 1 96 ? 5.691 10.473 -7.913 1.00 90.94 96 PRO A CA 1
ATOM 752 C C . PRO A 1 96 ? 5.939 11.927 -8.333 1.00 90.94 96 PRO A C 1
ATOM 754 O O . PRO A 1 96 ? 5.262 12.445 -9.221 1.00 90.94 96 PRO A O 1
ATOM 757 N N . LEU A 1 97 ? 6.896 12.574 -7.674 1.00 86.31 97 LEU A N 1
ATOM 758 C CA . LEU A 1 97 ? 7.421 13.880 -8.065 1.00 86.31 97 LEU A CA 1
ATOM 759 C C . LEU A 1 97 ? 8.794 13.661 -8.708 1.00 86.31 97 LEU A C 1
ATOM 761 O O . LEU A 1 97 ? 9.551 12.812 -8.229 1.00 86.31 97 LEU A O 1
ATOM 765 N N . GLU A 1 98 ? 9.074 14.398 -9.780 1.00 68.00 98 GLU A N 1
ATOM 766 C CA . GLU A 1 98 ? 10.393 14.473 -10.430 1.00 68.00 98 GLU A CA 1
ATOM 767 C C . GLU A 1 98 ? 11.251 15.586 -9.820 1.00 68.00 98 GLU A C 1
ATOM 769 O O . GLU A 1 98 ? 10.687 16.661 -9.500 1.00 68.00 98 GLU A O 1
#

Foldseek 3Di:
DDKDWDADAACLPDPVNCVQDPHSVPDDGGFKGACCVPPVAQKIKGFALNARTDVVSNVVDPPRDHDCVPGIWMWDADVPPRDTPDTDDGMDIDGDDD

pLDDT: mean 94.91, std 4.28, range [68.0, 98.38]

Radius of gyration: 15.05 Å; chains: 1; bounding box: 38×34×31 Å